Protein AF-A0A0F9PPS8-F1 (afdb_monomer_lite)

Structure (mmCIF, N/CA/C/O backbone):
data_AF-A0A0F9PPS8-F1
#
_entry.id   AF-A0A0F9PPS8-F1
#
loop_
_atom_site.group_PDB
_atom_site.id
_atom_site.type_symbol
_atom_site.label_atom_id
_atom_site.label_alt_id
_atom_site.label_comp_id
_atom_site.label_asym_id
_atom_site.label_entity_id
_atom_site.label_seq_id
_atom_site.pdbx_PDB_ins_code
_atom_site.Cartn_x
_atom_site.Cartn_y
_atom_site.Cartn_z
_atom_site.occupancy
_atom_site.B_iso_or_equiv
_atom_site.auth_seq_id
_atom_site.auth_comp_id
_atom_site.auth_asym_id
_atom_site.auth_atom_id
_atom_site.pdbx_PDB_model_num
ATOM 1 N N . MET A 1 1 ? -9.046 7.392 -19.215 1.00 49.16 1 MET A N 1
ATOM 2 C CA . MET A 1 1 ? -7.996 7.245 -18.182 1.00 49.16 1 MET A CA 1
ATOM 3 C C . MET A 1 1 ? -6.657 7.190 -18.880 1.00 49.16 1 MET A C 1
ATOM 5 O O . MET A 1 1 ? -6.459 6.292 -19.692 1.00 49.16 1 MET A O 1
ATOM 9 N N . GLU A 1 2 ? -5.775 8.142 -18.595 1.00 57.81 2 GLU A N 1
ATOM 10 C CA . GLU A 1 2 ? -4.389 8.075 -19.057 1.00 57.81 2 GLU A CA 1
ATOM 11 C C . GLU A 1 2 ? -3.669 6.936 -18.334 1.00 57.81 2 GLU A C 1
ATOM 13 O O . GLU A 1 2 ? -3.751 6.808 -17.113 1.00 57.81 2 GLU A O 1
ATOM 18 N N . LYS A 1 3 ? -2.999 6.071 -19.097 1.00 76.31 3 LYS A N 1
ATOM 19 C CA . LYS A 1 3 ? -2.159 5.006 -18.552 1.00 76.31 3 LYS A CA 1
ATOM 20 C C . LYS A 1 3 ? -0.710 5.476 -18.620 1.00 76.31 3 LYS A C 1
ATOM 22 O O . LYS A 1 3 ? -0.115 5.438 -19.689 1.00 76.31 3 LYS A O 1
ATOM 27 N N . TYR A 1 4 ? -0.118 5.837 -17.484 1.00 84.38 4 TYR A N 1
ATOM 28 C CA . TYR A 1 4 ? 1.293 6.257 -17.399 1.00 84.38 4 TYR A CA 1
ATOM 29 C C . TYR A 1 4 ? 2.303 5.094 -17.511 1.00 84.38 4 TYR A C 1
ATOM 31 O O . TYR A 1 4 ? 3.482 5.238 -17.196 1.00 84.38 4 TYR A O 1
ATOM 39 N N . ILE A 1 5 ? 1.864 3.905 -17.938 1.00 81.44 5 ILE A N 1
ATOM 40 C CA . ILE A 1 5 ? 2.716 2.717 -18.031 1.00 81.44 5 ILE A CA 1
ATOM 41 C C . ILE A 1 5 ? 3.448 2.659 -19.371 1.00 81.44 5 ILE A C 1
ATOM 43 O O . ILE A 1 5 ? 2.844 2.712 -20.438 1.00 81.44 5 ILE A O 1
ATOM 47 N N . ASN A 1 6 ? 4.754 2.407 -19.314 1.00 84.00 6 ASN A N 1
ATOM 48 C CA . ASN A 1 6 ? 5.532 2.008 -20.479 1.00 84.00 6 ASN A CA 1
ATOM 49 C C . ASN A 1 6 ? 6.344 0.752 -20.138 1.00 84.00 6 ASN A C 1
ATOM 51 O O . ASN A 1 6 ? 7.396 0.834 -19.503 1.00 84.00 6 ASN A O 1
ATOM 55 N N . LYS A 1 7 ? 5.843 -0.428 -20.543 1.00 80.88 7 LYS A N 1
ATOM 56 C CA . LYS A 1 7 ? 6.457 -1.729 -20.206 1.00 80.88 7 LYS A CA 1
ATOM 57 C C . LYS A 1 7 ? 7.914 -1.818 -20.686 1.00 80.88 7 LYS A C 1
ATOM 59 O O . LYS A 1 7 ? 8.744 -2.354 -19.957 1.00 80.88 7 LYS A O 1
ATOM 64 N N . ALA A 1 8 ? 8.242 -1.252 -21.851 1.00 85.25 8 ALA A N 1
ATOM 65 C CA . ALA A 1 8 ? 9.604 -1.261 -22.387 1.00 85.25 8 ALA A CA 1
ATOM 66 C C . ALA A 1 8 ? 10.567 -0.435 -21.518 1.00 85.25 8 ALA A C 1
ATOM 68 O O . ALA A 1 8 ? 11.627 -0.930 -21.130 1.00 85.25 8 ALA A O 1
ATOM 69 N N . LEU A 1 9 ? 10.173 0.786 -21.138 1.00 86.44 9 LEU A N 1
ATOM 70 C CA . LEU A 1 9 ? 10.978 1.630 -20.251 1.00 86.44 9 LEU A CA 1
ATOM 71 C C . LEU A 1 9 ? 11.082 1.044 -18.839 1.00 86.44 9 LEU A C 1
ATOM 73 O O . LEU A 1 9 ? 12.172 1.016 -18.273 1.00 86.44 9 LEU A O 1
ATOM 77 N N . CYS A 1 10 ? 9.991 0.506 -18.285 1.00 83.12 10 CYS A N 1
ATOM 78 C CA . CYS A 1 10 ? 10.017 -0.167 -16.984 1.00 83.12 10 CYS A CA 1
ATOM 79 C C . CYS A 1 10 ? 10.939 -1.396 -16.986 1.00 83.12 10 CYS A C 1
ATOM 81 O O . CYS A 1 10 ? 11.683 -1.588 -16.024 1.00 83.12 10 CYS A O 1
ATOM 83 N N . LYS A 1 11 ? 10.925 -2.203 -18.060 1.00 83.25 11 LYS A N 1
ATOM 84 C CA . LYS A 1 11 ? 11.817 -3.362 -18.214 1.00 83.25 11 LYS A CA 1
ATOM 85 C C . LYS A 1 11 ? 13.279 -2.923 -18.281 1.00 83.25 11 LYS A C 1
ATOM 87 O O . LYS A 1 11 ? 14.100 -3.479 -17.562 1.00 83.25 11 LYS A O 1
ATOM 92 N N . LYS A 1 12 ? 13.592 -1.887 -19.070 1.00 86.12 12 LYS A N 1
ATOM 93 C CA . LYS A 1 12 ? 14.948 -1.312 -19.154 1.00 86.12 12 LYS A CA 1
ATOM 94 C C . LYS A 1 12 ? 15.423 -0.741 -17.810 1.00 86.12 12 LYS A C 1
ATOM 96 O O . LYS A 1 12 ? 16.587 -0.884 -17.466 1.00 86.12 12 LYS A O 1
ATOM 101 N N . CYS A 1 13 ? 14.516 -0.137 -17.041 1.00 84.56 13 CYS A N 1
ATOM 102 C CA . CYS A 1 13 ? 14.766 0.369 -15.688 1.00 84.56 13 CYS A CA 1
ATOM 103 C C . CYS A 1 13 ? 14.991 -0.756 -14.655 1.00 84.56 13 CYS A C 1
ATOM 105 O O . CYS A 1 13 ? 15.467 -0.496 -13.554 1.00 84.56 13 CYS A O 1
ATOM 107 N N . GLY A 1 14 ? 14.635 -2.007 -14.973 1.00 83.81 14 GLY A N 1
ATOM 108 C CA . GLY A 1 14 ? 14.869 -3.156 -14.095 1.00 83.81 14 GLY A CA 1
ATOM 109 C C . GLY A 1 14 ? 14.121 -3.083 -12.761 1.00 83.81 14 GLY A C 1
ATOM 110 O O . GLY A 1 14 ? 14.571 -3.670 -11.778 1.00 83.81 14 GLY A O 1
ATOM 111 N N . GLY A 1 15 ? 13.014 -2.334 -12.707 1.00 86.62 15 GLY A N 1
ATOM 112 C CA . GLY A 1 15 ? 12.189 -2.209 -11.507 1.00 86.62 15 GLY A CA 1
ATOM 113 C C . GLY A 1 15 ? 12.842 -1.439 -10.357 1.00 86.62 15 GLY A C 1
ATOM 114 O O . GLY A 1 15 ? 12.567 -1.762 -9.208 1.00 86.62 15 GLY A O 1
ATOM 115 N N . ASN A 1 16 ? 13.678 -0.427 -10.624 1.00 88.94 16 ASN A N 1
ATOM 116 C CA . ASN A 1 16 ? 14.340 0.350 -9.563 1.00 88.94 16 ASN A CA 1
ATOM 117 C C . ASN A 1 16 ? 13.384 0.869 -8.473 1.00 88.94 16 ASN A C 1
ATOM 119 O O . ASN A 1 16 ? 13.732 0.825 -7.298 1.00 88.94 16 ASN A O 1
ATOM 123 N N . CYS A 1 17 ? 12.164 1.293 -8.827 1.00 88.38 17 CYS A N 1
ATOM 124 C CA . CYS A 1 17 ? 11.154 1.663 -7.830 1.00 88.38 17 CYS A CA 1
ATOM 125 C C . CYS A 1 17 ? 10.761 0.474 -6.936 1.00 88.38 17 CYS A C 1
ATOM 127 O O . CYS A 1 17 ? 10.777 0.599 -5.719 1.00 88.38 17 CYS A O 1
ATOM 129 N N . CYS A 1 18 ? 10.495 -0.693 -7.528 1.00 90.50 18 CYS A N 1
ATOM 130 C CA . CYS A 1 18 ? 10.148 -1.918 -6.812 1.00 90.50 18 CYS A CA 1
ATOM 131 C C . CYS A 1 18 ? 11.287 -2.465 -5.945 1.00 90.50 18 CYS A C 1
ATOM 133 O O . CYS A 1 18 ? 10.998 -3.172 -4.992 1.00 90.50 18 CYS A O 1
ATOM 135 N N . LYS A 1 19 ? 12.553 -2.176 -6.265 1.00 92.81 19 LYS A N 1
ATOM 136 C CA . LYS A 1 19 ? 13.710 -2.591 -5.453 1.00 92.81 19 LYS A CA 1
ATOM 137 C C . LYS A 1 19 ? 13.911 -1.721 -4.213 1.00 92.81 19 LYS A C 1
ATOM 139 O O . LYS A 1 19 ? 14.451 -2.201 -3.225 1.00 92.81 19 LYS A O 1
ATOM 144 N N . GLY A 1 20 ? 13.518 -0.449 -4.293 1.00 91.38 20 GLY A N 1
ATOM 145 C CA . GLY A 1 20 ? 13.665 0.505 -3.198 1.00 91.38 20 GLY A CA 1
ATOM 146 C C . GLY A 1 20 ? 12.543 0.399 -2.170 1.00 91.38 20 GLY A C 1
ATOM 147 O O . GLY A 1 20 ? 12.824 0.312 -0.981 1.00 91.38 20 GLY A O 1
ATOM 148 N N . MET A 1 21 ? 11.284 0.423 -2.621 1.00 92.62 21 MET A N 1
ATOM 149 C CA . MET A 1 21 ? 10.108 0.325 -1.750 1.00 92.62 21 MET A CA 1
ATOM 150 C C . MET A 1 21 ? 8.860 -0.050 -2.569 1.00 92.62 21 MET A C 1
ATOM 152 O O . MET A 1 21 ? 8.657 0.505 -3.656 1.00 92.62 21 MET A O 1
ATOM 156 N N . PRO A 1 22 ? 7.976 -0.937 -2.076 1.00 94.81 22 PRO A N 1
ATOM 157 C CA . PRO A 1 22 ? 6.692 -1.194 -2.716 1.00 94.81 22 PRO A CA 1
ATOM 158 C C . PRO A 1 22 ? 5.832 0.070 -2.809 1.00 94.81 22 PRO A C 1
ATOM 160 O O . PRO A 1 22 ? 5.852 0.925 -1.925 1.00 94.81 22 PRO A O 1
ATOM 163 N N . GLY A 1 23 ? 5.041 0.177 -3.878 1.00 94.69 23 GLY A N 1
ATOM 164 C CA . GLY A 1 23 ? 4.111 1.292 -4.018 1.00 94.69 23 GLY A CA 1
ATOM 165 C C . GLY A 1 23 ? 2.940 1.206 -3.040 1.00 94.69 23 GLY A C 1
ATOM 166 O O . GLY A 1 23 ? 2.558 0.128 -2.607 1.00 94.69 23 GLY A O 1
ATOM 167 N N . MET A 1 24 ? 2.333 2.338 -2.718 1.00 96.75 24 MET A N 1
ATOM 168 C CA . MET A 1 24 ? 1.273 2.418 -1.713 1.00 96.75 24 MET A CA 1
ATOM 169 C C . MET A 1 24 ? -0.124 2.319 -2.328 1.00 96.75 24 MET A C 1
ATOM 171 O O . MET A 1 24 ? -0.383 2.884 -3.401 1.00 96.75 24 MET A O 1
ATOM 175 N N . LEU A 1 25 ? -1.027 1.634 -1.621 1.00 98.00 25 LEU A N 1
ATOM 176 C CA . LEU A 1 25 ? -2.443 1.598 -1.964 1.00 98.00 25 LEU A CA 1
ATOM 177 C C . LEU A 1 25 ? -3.109 2.926 -1.597 1.00 98.00 25 LEU A C 1
ATOM 179 O O . LEU A 1 25 ? -2.811 3.535 -0.569 1.00 98.00 25 LEU A O 1
ATOM 183 N N . HIS A 1 26 ? -4.052 3.363 -2.421 1.00 97.50 26 HIS A N 1
ATOM 184 C CA . HIS A 1 26 ? -4.998 4.429 -2.098 1.00 97.50 26 HIS A CA 1
ATOM 185 C C . HIS A 1 26 ? -6.347 3.793 -1.734 1.00 97.50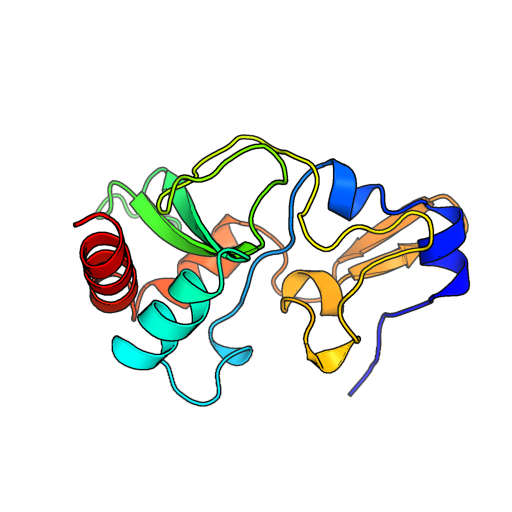 26 HIS A C 1
ATOM 187 O O . HIS A 1 26 ? -6.689 2.767 -2.317 1.00 97.50 26 HIS A O 1
ATOM 193 N N . PRO A 1 27 ? -7.204 4.433 -0.917 1.00 97.69 27 PRO A N 1
ATOM 194 C CA . PRO A 1 27 ? -8.590 3.987 -0.709 1.00 97.69 27 PRO A CA 1
ATOM 195 C C . PRO A 1 27 ? -9.389 3.680 -1.994 1.00 97.69 27 PRO A C 1
ATOM 197 O O . PRO A 1 27 ? -10.335 2.910 -1.982 1.00 97.69 27 PRO A O 1
ATOM 200 N N . ARG A 1 28 ? -8.986 4.262 -3.131 1.00 95.19 28 ARG A N 1
ATOM 201 C CA . ARG A 1 28 ? -9.627 4.086 -4.451 1.00 95.19 28 ARG A CA 1
ATOM 202 C C . ARG A 1 28 ? -9.197 2.798 -5.158 1.00 95.19 28 ARG A C 1
ATOM 204 O O . ARG A 1 28 ? -9.737 2.483 -6.211 1.00 95.19 28 ARG A O 1
ATOM 211 N N . ASP A 1 29 ? -8.213 2.087 -4.613 1.00 96.56 29 ASP A N 1
ATOM 212 C CA . ASP A 1 29 ? -7.858 0.739 -5.059 1.00 96.56 29 ASP A CA 1
ATOM 213 C C . ASP A 1 29 ? -8.892 -0.297 -4.582 1.00 96.56 29 ASP A C 1
ATOM 215 O O . ASP A 1 29 ? -8.887 -1.429 -5.052 1.00 96.56 29 ASP A O 1
ATOM 219 N N . PHE A 1 30 ? -9.814 0.103 -3.700 1.00 96.44 30 PHE A N 1
ATOM 220 C CA . PHE A 1 30 ? -10.870 -0.734 -3.149 1.00 96.44 30 PHE A CA 1
ATOM 221 C C . PHE A 1 30 ? -12.224 -0.288 -3.691 1.00 96.44 30 PHE A C 1
ATOM 223 O O . PHE A 1 30 ? -12.494 0.907 -3.812 1.00 96.44 30 PHE A O 1
ATOM 230 N N . LYS A 1 31 ? -13.100 -1.256 -3.977 1.00 94.50 31 LYS A N 1
ATOM 231 C CA . LYS A 1 31 ? -14.514 -0.959 -4.251 1.00 94.50 31 LYS A CA 1
ATOM 232 C C . LYS A 1 31 ? -15.212 -0.471 -2.982 1.00 94.50 31 LYS A C 1
ATOM 234 O O . LYS A 1 31 ? -15.889 0.544 -3.022 1.00 94.50 31 LYS A O 1
ATOM 239 N N . ASN A 1 32 ? -14.982 -1.180 -1.874 1.00 94.75 32 ASN A N 1
ATOM 240 C CA . ASN A 1 32 ? -15.483 -0.873 -0.537 1.00 94.75 32 ASN A CA 1
ATOM 241 C C . ASN A 1 32 ? -14.373 -1.130 0.487 1.00 94.75 32 ASN A C 1
ATOM 243 O O . ASN A 1 32 ? -13.635 -2.110 0.356 1.00 94.75 32 ASN A O 1
ATOM 247 N N . ILE A 1 33 ? -14.279 -0.282 1.511 1.00 97.88 33 ILE A N 1
ATOM 248 C CA . ILE A 1 33 ? -13.308 -0.429 2.601 1.00 97.88 33 ILE A CA 1
ATOM 249 C C . ILE A 1 33 ? -14.062 -0.889 3.841 1.00 97.88 33 ILE A C 1
ATOM 251 O O . ILE A 1 33 ? -14.757 -0.102 4.478 1.00 97.88 33 ILE A O 1
ATOM 255 N N . THR A 1 34 ? -13.925 -2.173 4.151 1.00 98.19 34 THR A N 1
ATOM 256 C CA . THR A 1 34 ? -14.490 -2.818 5.341 1.00 98.19 34 THR A CA 1
ATOM 257 C C . THR A 1 34 ? -13.396 -3.608 6.048 1.00 98.19 34 THR A C 1
ATOM 259 O O . THR A 1 34 ? -12.335 -3.851 5.466 1.00 98.19 34 THR A O 1
ATOM 262 N N . HIS A 1 35 ? -13.635 -4.000 7.300 1.00 98.12 35 HIS A N 1
ATOM 263 C CA . HIS A 1 35 ? -12.694 -4.831 8.054 1.00 98.12 35 HIS A CA 1
ATOM 264 C C . HIS A 1 35 ? -12.387 -6.131 7.303 1.00 98.12 35 HIS A C 1
ATOM 266 O O . HIS A 1 35 ? -11.219 -6.455 7.100 1.00 98.12 35 HIS A O 1
ATOM 272 N N . GLU A 1 36 ? -13.418 -6.788 6.776 1.00 97.94 36 GLU A N 1
ATOM 273 C CA . GLU A 1 36 ? -13.338 -8.072 6.078 1.00 97.94 36 GLU A CA 1
ATOM 274 C C . GLU A 1 36 ? -12.475 -7.971 4.818 1.00 97.94 36 GLU A C 1
ATOM 276 O O . GLU A 1 36 ? -11.547 -8.758 4.649 1.00 97.94 36 GLU A O 1
ATOM 281 N N . ASN A 1 37 ? -12.693 -6.951 3.980 1.00 97.81 37 ASN A N 1
ATOM 282 C CA . ASN A 1 37 ? -11.908 -6.772 2.754 1.00 97.81 37 ASN A CA 1
ATOM 283 C C . ASN A 1 37 ? -10.424 -6.491 3.046 1.00 97.81 37 ASN A C 1
ATOM 285 O O . ASN A 1 37 ? -9.553 -6.901 2.277 1.00 97.81 37 ASN A O 1
ATOM 289 N N . ILE A 1 38 ? -10.111 -5.780 4.138 1.00 98.44 38 ILE A N 1
ATOM 290 C CA . ILE A 1 38 ? -8.714 -5.557 4.537 1.00 98.44 38 ILE A CA 1
ATOM 291 C C . ILE A 1 38 ? -8.104 -6.842 5.113 1.00 98.44 38 ILE A C 1
ATOM 293 O O . ILE A 1 38 ? -6.974 -7.179 4.763 1.00 98.44 38 ILE A O 1
ATOM 297 N N . VAL A 1 39 ? -8.843 -7.592 5.935 1.00 98.31 39 VAL A N 1
ATOM 298 C CA . VAL A 1 39 ? -8.433 -8.912 6.442 1.00 98.31 39 VAL A CA 1
ATOM 299 C C . VAL A 1 39 ? -8.132 -9.867 5.287 1.00 98.31 39 VAL A C 1
ATOM 301 O O . VAL A 1 39 ? -7.072 -10.490 5.275 1.00 98.31 39 VAL A O 1
ATOM 304 N N . GLU A 1 40 ? -9.013 -9.963 4.291 1.00 97.62 40 GLU A N 1
ATOM 305 C CA . GLU A 1 40 ? -8.814 -10.804 3.106 1.00 97.62 40 GLU A CA 1
ATOM 306 C C . GLU A 1 40 ? -7.562 -10.404 2.324 1.00 97.62 40 GLU A C 1
ATOM 308 O O . GLU A 1 40 ? -6.749 -11.265 1.979 1.00 97.62 40 GLU A O 1
ATOM 313 N N . LEU A 1 41 ? -7.351 -9.101 2.107 1.00 97.75 41 LEU A N 1
ATOM 314 C CA . LEU A 1 41 ? -6.146 -8.593 1.456 1.00 97.75 41 LEU A CA 1
ATOM 315 C C . LEU A 1 41 ? -4.877 -9.007 2.215 1.00 97.75 41 LEU A C 1
ATOM 317 O O . LEU A 1 41 ? -3.917 -9.479 1.601 1.00 97.75 41 LEU A O 1
ATOM 321 N N . LEU A 1 42 ? -4.859 -8.840 3.538 1.00 97.88 42 LEU A N 1
ATOM 322 C CA . LEU A 1 42 ? -3.708 -9.171 4.381 1.00 97.88 42 LEU A CA 1
ATOM 323 C C . LEU A 1 42 ? -3.454 -10.688 4.434 1.00 97.88 42 LEU A C 1
ATOM 325 O O . LEU A 1 42 ? -2.298 -11.109 4.352 1.00 97.88 42 LEU A O 1
ATOM 329 N N . LYS A 1 43 ? -4.510 -11.517 4.452 1.00 97.19 43 LYS A N 1
ATOM 330 C CA . LYS A 1 43 ? -4.422 -12.993 4.400 1.00 97.19 43 LYS A CA 1
ATOM 331 C C . LYS A 1 43 ? -3.767 -13.530 3.135 1.00 97.19 43 LYS A C 1
ATOM 333 O O . LYS A 1 43 ? -3.235 -14.635 3.161 1.00 97.19 43 LYS A O 1
ATOM 338 N N . THR A 1 44 ? -3.743 -12.761 2.043 1.00 96.31 44 THR A N 1
ATOM 339 C CA . THR A 1 44 ? -2.985 -13.159 0.842 1.00 96.31 44 THR A CA 1
ATOM 340 C C . THR A 1 44 ? -1.489 -13.333 1.118 1.00 96.31 44 THR A C 1
ATOM 342 O O . THR A 1 44 ? -0.782 -13.903 0.290 1.00 96.31 44 THR A O 1
ATOM 345 N N . GLY A 1 45 ? -0.983 -12.769 2.222 1.00 96.06 45 GLY A N 1
ATOM 346 C CA . GLY A 1 45 ? 0.439 -12.725 2.539 1.00 96.06 45 GLY A CA 1
ATOM 347 C C . GLY A 1 45 ? 1.228 -11.755 1.660 1.00 96.06 45 GLY A C 1
ATOM 348 O O . GLY A 1 45 ? 2.418 -11.579 1.887 1.00 96.06 45 GLY A O 1
ATOM 349 N N . ASN A 1 46 ? 0.599 -11.080 0.692 1.00 97.25 46 ASN A N 1
ATOM 350 C CA . ASN A 1 46 ? 1.293 -10.210 -0.261 1.00 97.25 46 ASN A CA 1
ATOM 351 C C . ASN A 1 46 ? 1.2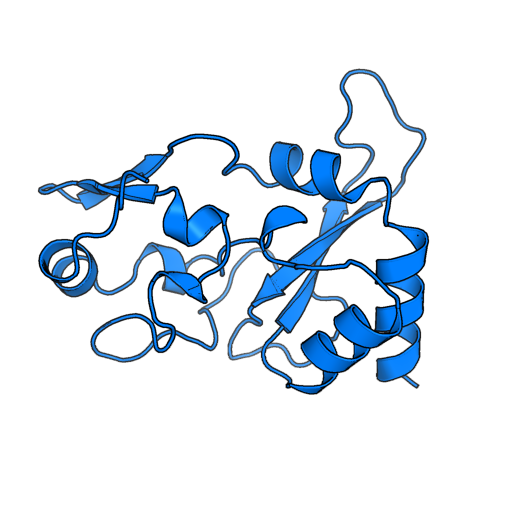66 -8.724 0.114 1.00 97.25 46 ASN A C 1
ATOM 353 O O . ASN A 1 46 ? 1.911 -7.914 -0.552 1.00 97.25 46 ASN A O 1
ATOM 357 N N . TYR A 1 47 ? 0.523 -8.357 1.155 1.00 98.00 47 TYR A N 1
ATOM 358 C CA . TYR A 1 47 ? 0.350 -6.979 1.609 1.00 98.00 47 TYR A CA 1
ATOM 359 C C . TYR A 1 47 ? 0.672 -6.854 3.097 1.00 98.00 47 TYR A C 1
ATOM 361 O O . TYR A 1 47 ? 0.627 -7.836 3.839 1.00 98.00 47 TYR A O 1
ATOM 369 N N . ALA A 1 48 ? 1.010 -5.635 3.501 1.00 97.88 48 ALA A N 1
ATOM 370 C CA . ALA A 1 48 ? 1.299 -5.252 4.872 1.00 97.88 48 ALA A CA 1
ATOM 371 C C . ALA A 1 48 ? 0.767 -3.836 5.155 1.00 97.88 48 ALA A C 1
ATOM 373 O O . ALA A 1 48 ? 0.475 -3.055 4.238 1.00 97.88 48 ALA A O 1
ATOM 374 N N . ILE A 1 49 ? 0.646 -3.522 6.439 1.00 98.19 49 ILE A N 1
ATOM 375 C CA . ILE A 1 49 ? 0.318 -2.212 6.988 1.00 98.19 49 ILE A CA 1
ATOM 376 C C . ILE A 1 49 ? 1.627 -1.479 7.272 1.00 98.19 49 ILE A C 1
ATOM 378 O O . ILE A 1 49 ? 2.500 -1.995 7.952 1.00 98.19 49 ILE A O 1
ATOM 382 N N . ASP A 1 50 ? 1.746 -0.255 6.787 1.00 97.44 50 ASP A N 1
ATOM 383 C CA . ASP A 1 50 ? 2.848 0.662 7.084 1.00 97.44 50 ASP A CA 1
ATOM 384 C C . ASP A 1 50 ? 2.230 1.958 7.635 1.00 97.44 50 ASP A C 1
ATOM 386 O O . ASP A 1 50 ? 1.010 2.143 7.593 1.00 97.44 50 ASP A O 1
ATOM 390 N N . TRP A 1 51 ? 3.031 2.867 8.181 1.00 97.31 51 TRP A N 1
AT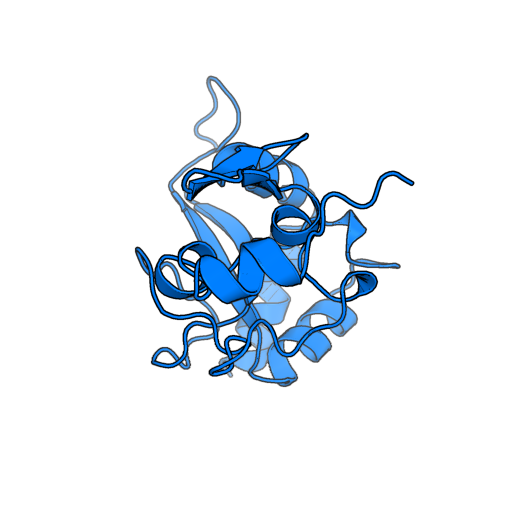OM 391 C CA . TRP A 1 51 ? 2.531 4.114 8.747 1.00 97.31 51 TRP A CA 1
ATOM 392 C C . TRP A 1 51 ? 3.443 5.302 8.503 1.00 97.31 51 TRP A C 1
ATOM 394 O O . TRP A 1 51 ? 4.668 5.211 8.433 1.00 97.31 51 TRP A O 1
ATOM 404 N N . TYR A 1 52 ? 2.820 6.470 8.393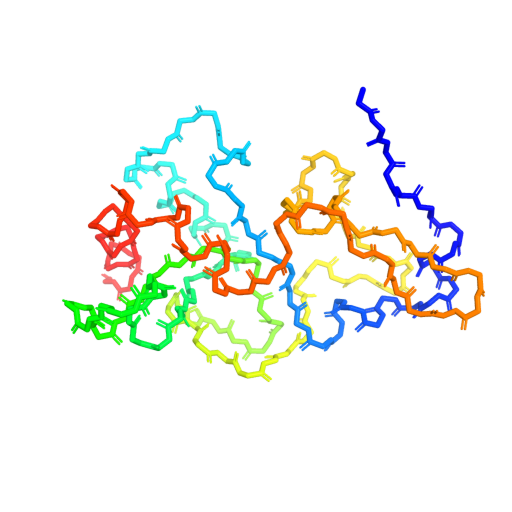 1.00 96.38 52 TYR A N 1
ATOM 405 C CA . TYR A 1 52 ? 3.507 7.736 8.599 1.00 96.38 52 TYR A CA 1
ATOM 406 C C . TYR A 1 52 ? 3.655 7.970 10.107 1.00 96.38 52 TYR A C 1
ATOM 408 O O . TYR A 1 52 ? 2.676 7.832 10.837 1.00 96.38 52 TYR A O 1
ATOM 416 N N . GLY A 1 53 ? 4.867 8.280 10.574 1.00 95.56 53 GLY A N 1
ATOM 417 C CA . GLY A 1 53 ? 5.112 8.615 11.979 1.00 95.56 53 GLY A CA 1
ATOM 418 C C . GLY A 1 53 ? 4.578 10.010 12.297 1.00 95.56 53 GLY A C 1
ATOM 419 O O . GLY A 1 53 ? 4.991 10.980 11.661 1.00 95.56 53 GLY A O 1
ATOM 420 N N . GLY A 1 54 ? 3.664 10.104 13.258 1.00 96.12 54 GLY A N 1
ATOM 421 C CA . GLY A 1 54 ? 2.959 11.333 13.610 1.00 96.12 54 GLY A CA 1
ATOM 422 C C . GLY A 1 54 ? 1.714 11.615 12.761 1.00 96.12 54 GLY A C 1
ATOM 423 O O . GLY A 1 54 ? 1.268 10.793 11.953 1.00 96.12 54 GLY A O 1
ATOM 424 N N . ASP A 1 55 ? 1.167 12.821 12.915 1.00 97.50 55 ASP A N 1
ATOM 425 C CA . ASP A 1 55 ? 0.016 13.284 12.146 1.00 97.50 55 ASP A CA 1
ATOM 426 C C . ASP A 1 55 ? 0.455 13.829 10.774 1.00 97.50 55 ASP A C 1
ATOM 428 O O . ASP A 1 55 ? 1.248 14.773 10.682 1.00 97.50 55 ASP A O 1
ATOM 432 N N . PRO A 1 56 ? -0.044 13.272 9.658 1.00 96.56 56 PRO A N 1
ATOM 433 C CA . PRO A 1 56 ? 0.338 13.751 8.342 1.00 96.56 56 PRO A CA 1
ATOM 434 C C . PRO A 1 56 ? -0.358 15.078 7.963 1.00 96.56 56 PRO A C 1
ATOM 436 O O . PRO A 1 56 ? 0.017 15.697 6.958 1.00 96.56 56 PRO A O 1
ATOM 439 N N . ARG A 1 57 ? -1.354 15.564 8.719 1.00 96.94 57 ARG A N 1
ATOM 440 C CA . ARG A 1 57 ? -2.031 16.855 8.486 1.00 96.94 57 ARG A CA 1
ATOM 441 C C . ARG A 1 57 ? -1.140 18.014 8.948 1.00 96.94 57 ARG A C 1
ATOM 443 O O . ARG A 1 57 ? -0.398 17.923 9.914 1.00 96.94 57 ARG A O 1
ATOM 450 N N . LYS A 1 58 ? -1.145 19.127 8.207 1.00 95.44 58 LYS A N 1
ATOM 451 C CA . LYS A 1 58 ? -0.292 20.286 8.532 1.00 95.44 58 LYS A CA 1
ATOM 452 C C . LYS A 1 58 ? -0.760 20.923 9.849 1.00 95.44 58 LYS A C 1
ATOM 454 O O . LYS A 1 58 ? -1.927 21.282 9.943 1.00 95.44 58 LYS A O 1
ATOM 459 N N . GLY A 1 59 ? 0.162 21.115 10.796 1.00 95.75 59 GLY A N 1
ATOM 460 C CA . GLY A 1 59 ? -0.111 21.798 12.068 1.00 95.75 59 GLY A CA 1
ATOM 461 C C . GLY A 1 59 ? -0.960 20.987 13.049 1.00 95.75 59 GLY A C 1
ATOM 462 O O . GLY A 1 59 ? -1.655 21.579 13.864 1.00 95.75 59 GLY A O 1
ATOM 463 N N . LYS A 1 60 ? -0.954 19.657 12.926 1.00 96.12 60 LYS A N 1
ATOM 464 C CA . LYS A 1 60 ? -1.662 18.729 13.809 1.00 96.12 60 LYS A CA 1
ATOM 465 C C . LYS A 1 60 ? -0.668 17.760 14.448 1.00 96.12 60 LYS A C 1
ATOM 467 O O . LYS A 1 60 ? 0.361 17.472 13.842 1.00 96.12 60 LYS A O 1
ATOM 472 N N . ASP A 1 61 ? -0.999 17.265 15.632 1.00 96.06 61 ASP A N 1
ATOM 473 C CA . ASP A 1 61 ? -0.203 16.335 16.446 1.00 96.06 61 ASP A CA 1
ATOM 474 C C . ASP A 1 61 ? -1.083 15.296 17.176 1.00 96.06 61 ASP A C 1
ATOM 476 O O . ASP A 1 61 ? -0.637 14.608 18.087 1.00 96.06 61 ASP A O 1
ATOM 480 N N . GLU A 1 62 ? -2.333 15.137 16.730 1.00 96.06 62 GLU A N 1
ATOM 481 C CA . GLU A 1 62 ? -3.359 14.294 17.362 1.00 96.06 62 GLU A CA 1
ATOM 482 C C . GLU A 1 62 ? -3.086 12.781 17.191 1.00 96.06 62 GLU A C 1
ATOM 484 O O . GLU A 1 62 ? -3.722 11.954 17.842 1.00 96.06 62 GLU A O 1
ATOM 489 N N . LEU A 1 63 ? -2.170 12.401 16.292 1.00 95.00 63 LEU A N 1
ATOM 490 C CA . LEU A 1 63 ? -1.880 11.013 15.923 1.00 95.00 63 LEU A CA 1
ATOM 491 C C . LEU A 1 63 ? -0.403 10.683 16.139 1.00 95.00 63 LEU A C 1
ATOM 493 O O . LEU A 1 63 ? 0.468 11.348 15.585 1.00 95.00 63 LEU A O 1
ATOM 497 N N . GLY A 1 64 ? -0.120 9.590 16.852 1.00 94.94 64 GLY A N 1
ATOM 498 C CA . GLY A 1 64 ? 1.233 9.024 16.917 1.00 94.94 64 GLY A CA 1
ATOM 499 C C . GLY A 1 64 ? 1.649 8.323 15.618 1.00 94.94 64 GLY A C 1
ATOM 500 O O . GLY A 1 64 ? 2.833 8.282 15.284 1.00 94.94 64 GLY A O 1
ATOM 501 N N . GLN A 1 65 ? 0.684 7.778 14.870 1.00 96.50 65 GLN A N 1
ATOM 502 C CA . GLN A 1 65 ? 0.896 7.062 13.610 1.00 96.50 65 GLN A CA 1
ATOM 503 C C . GLN A 1 65 ? -0.331 7.208 12.697 1.00 96.50 65 GLN A C 1
ATOM 505 O O . GLN A 1 65 ? -1.460 7.253 13.184 1.00 96.50 65 GLN A O 1
ATOM 510 N N . ALA A 1 66 ? -0.113 7.236 11.379 1.00 97.88 66 ALA A N 1
ATOM 511 C CA . ALA A 1 66 ? -1.173 7.172 10.372 1.00 97.88 66 ALA A CA 1
ATOM 512 C C . ALA A 1 66 ? -0.943 6.005 9.398 1.00 97.88 66 ALA A C 1
ATOM 514 O O . ALA A 1 66 ? -0.096 6.084 8.497 1.00 97.88 66 ALA A O 1
ATOM 515 N N . TYR A 1 67 ? -1.717 4.936 9.584 1.00 98.38 67 TYR A N 1
ATOM 516 C CA . TYR A 1 67 ? -1.651 3.674 8.857 1.00 98.38 67 TYR A CA 1
ATOM 517 C C . TYR A 1 67 ? -2.117 3.795 7.405 1.00 98.38 67 TYR A C 1
ATOM 519 O O . TYR A 1 67 ? -3.058 4.527 7.086 1.00 98.38 67 TYR A O 1
ATOM 527 N N . TYR A 1 68 ? -1.479 3.024 6.532 1.00 98.12 68 TYR A N 1
ATOM 528 C CA . TYR A 1 68 ? -1.875 2.766 5.151 1.00 98.12 68 TYR A CA 1
ATOM 529 C C . TYR A 1 68 ? -1.422 1.362 4.736 1.00 98.12 68 TYR A C 1
ATOM 531 O O . TYR A 1 68 ? -0.649 0.709 5.431 1.00 98.12 68 TYR A O 1
ATOM 539 N N . LEU A 1 69 ? -1.890 0.899 3.579 1.00 98.25 69 LEU A N 1
ATOM 540 C CA . LEU A 1 69 ? -1.570 -0.428 3.057 1.00 98.25 69 LEU A CA 1
ATOM 541 C C . LEU A 1 69 ? -0.592 -0.341 1.882 1.00 98.25 69 LEU A C 1
ATOM 543 O O . LEU A 1 69 ? -0.670 0.569 1.048 1.00 98.25 69 LEU A O 1
ATOM 547 N N . ARG A 1 70 ? 0.303 -1.320 1.777 1.00 97.50 70 ARG A N 1
ATOM 548 C CA . ARG A 1 70 ? 1.207 -1.500 0.632 1.00 97.50 70 ARG A CA 1
ATOM 549 C C . ARG A 1 70 ? 1.488 -2.985 0.395 1.00 97.50 70 ARG A C 1
ATOM 551 O O . ARG A 1 70 ? 1.275 -3.787 1.303 1.00 97.50 70 ARG A O 1
ATOM 558 N N . PRO A 1 71 ? 1.981 -3.388 -0.789 1.00 97.69 71 PRO A N 1
ATOM 559 C CA . PRO A 1 71 ? 2.570 -4.702 -0.938 1.00 97.69 71 PRO A CA 1
ATOM 560 C C . PRO A 1 71 ? 3.719 -4.906 0.049 1.00 97.69 71 PRO A C 1
ATOM 562 O O . PRO A 1 71 ? 4.398 -3.965 0.479 1.00 97.69 71 PRO A O 1
ATOM 565 N N . ARG A 1 72 ? 3.926 -6.168 0.384 1.00 96.75 72 ARG A N 1
ATOM 566 C CA . ARG A 1 72 ? 4.969 -6.640 1.280 1.00 96.75 72 ARG A CA 1
ATOM 567 C C . ARG A 1 72 ? 6.351 -6.530 0.628 1.00 96.75 72 ARG A C 1
ATOM 569 O O . ARG A 1 72 ? 6.481 -6.523 -0.603 1.00 96.75 72 ARG A O 1
ATOM 576 N N . THR A 1 73 ? 7.381 -6.447 1.463 1.00 96.50 73 THR A N 1
ATOM 577 C CA . THR A 1 73 ? 8.773 -6.618 1.035 1.00 96.50 73 THR A CA 1
ATOM 578 C C . THR A 1 73 ? 9.170 -8.096 1.127 1.00 96.50 73 THR A C 1
ATOM 580 O O . THR A 1 73 ? 8.745 -8.783 2.047 1.00 96.50 73 THR A O 1
ATOM 583 N N . GLU A 1 74 ? 9.976 -8.617 0.199 1.00 93.62 74 GLU A N 1
ATOM 584 C CA . GLU A 1 74 ? 10.295 -10.059 0.107 1.00 93.62 74 GLU A CA 1
ATOM 585 C C . GLU A 1 74 ? 10.808 -10.682 1.421 1.00 93.62 74 GLU A C 1
ATOM 587 O O . GLU A 1 74 ? 10.558 -11.856 1.683 1.00 93.62 74 GLU A O 1
ATOM 592 N N . ASN A 1 75 ? 11.474 -9.891 2.268 1.00 86.31 75 ASN A N 1
ATOM 593 C CA . ASN A 1 75 ? 12.143 -10.364 3.480 1.00 86.31 75 ASN A CA 1
ATOM 594 C C . ASN A 1 75 ? 11.403 -10.038 4.788 1.00 86.31 75 ASN A C 1
ATOM 596 O O . ASN A 1 75 ? 11.956 -10.300 5.853 1.00 86.31 75 ASN A O 1
ATOM 600 N N . ASN A 1 76 ? 10.188 -9.476 4.742 1.00 89.81 76 ASN A N 1
ATOM 601 C CA . ASN A 1 76 ? 9.409 -9.191 5.950 1.00 89.81 76 ASN A CA 1
ATOM 602 C C . ASN A 1 76 ? 8.068 -9.938 5.938 1.00 89.81 76 ASN A C 1
ATOM 604 O O . ASN A 1 76 ? 7.305 -9.814 4.983 1.00 89.81 76 ASN A O 1
ATOM 608 N N . LYS A 1 77 ? 7.758 -10.681 7.007 1.00 90.56 77 LYS A N 1
ATOM 609 C CA . LYS A 1 77 ? 6.498 -11.423 7.203 1.00 90.56 77 LYS A CA 1
ATOM 610 C C . LYS A 1 77 ? 5.510 -10.739 8.159 1.00 90.56 77 LYS A C 1
ATOM 612 O O . LYS A 1 77 ? 4.359 -11.164 8.230 1.00 90.56 77 LYS A O 1
ATOM 617 N N . ASP A 1 78 ? 5.894 -9.623 8.765 1.00 95.00 78 ASP A N 1
ATOM 618 C CA . ASP A 1 78 ? 5.070 -8.885 9.720 1.00 95.00 78 ASP A CA 1
ATOM 619 C C . ASP A 1 78 ? 3.858 -8.241 9.043 1.00 95.00 78 ASP A C 1
ATOM 621 O O . ASP A 1 78 ? 3.912 -7.825 7.881 1.00 95.00 78 ASP A O 1
ATOM 625 N N . ILE A 1 79 ? 2.732 -8.175 9.750 1.00 96.88 79 ILE A N 1
ATOM 626 C CA . ILE A 1 79 ? 1.539 -7.482 9.255 1.00 96.88 79 ILE A CA 1
ATOM 627 C C . ILE A 1 79 ? 1.719 -5.973 9.377 1.00 96.88 79 ILE A C 1
ATOM 629 O O . ILE A 1 79 ? 1.365 -5.251 8.448 1.00 96.88 79 ILE A O 1
ATOM 633 N N . PHE A 1 80 ? 2.313 -5.508 10.473 1.00 97.06 80 PHE A N 1
ATOM 634 C CA . PHE A 1 80 ? 2.718 -4.122 10.675 1.00 97.06 80 PHE A CA 1
ATOM 635 C C . PHE A 1 80 ? 4.208 -3.970 10.331 1.00 97.06 80 PHE A C 1
ATOM 637 O O . PHE A 1 80 ? 5.082 -4.306 11.120 1.00 97.06 80 PHE A O 1
ATOM 644 N N . ASP A 1 81 ? 4.490 -3.463 9.131 1.00 94.88 81 ASP A N 1
ATOM 645 C CA . ASP A 1 81 ? 5.816 -3.370 8.517 1.00 94.88 81 ASP A CA 1
ATOM 646 C C . ASP A 1 81 ? 6.176 -1.899 8.192 1.00 94.88 81 ASP A C 1
ATOM 648 O O . ASP A 1 81 ? 5.929 -1.415 7.078 1.00 94.88 81 ASP A O 1
ATOM 652 N N . PRO A 1 82 ? 6.793 -1.156 9.130 1.00 91.44 82 PRO A N 1
ATOM 653 C CA . PRO A 1 82 ? 7.265 0.211 8.909 1.00 91.44 82 PRO A CA 1
ATOM 654 C C . PRO A 1 82 ? 8.672 0.256 8.298 1.00 91.44 82 PRO A C 1
ATOM 656 O O . PRO A 1 82 ? 9.436 1.185 8.587 1.00 91.44 82 PRO A O 1
ATOM 659 N N . SER A 1 83 ? 9.074 -0.763 7.527 1.00 88.38 83 SER A N 1
ATOM 660 C CA . SER A 1 83 ? 10.428 -0.822 6.982 1.00 88.38 83 SER A CA 1
ATOM 661 C C . SER A 1 83 ? 10.785 0.430 6.174 1.00 88.38 83 SER A C 1
ATOM 663 O O . SER A 1 83 ? 9.963 1.050 5.495 1.00 88.38 83 SER A O 1
ATOM 665 N N . TRP A 1 84 ? 12.066 0.794 6.213 1.00 85.38 84 TRP A N 1
ATOM 666 C CA . TRP A 1 84 ? 12.620 1.942 5.487 1.00 85.38 84 TRP A CA 1
ATOM 667 C C . TRP A 1 84 ? 13.095 1.554 4.079 1.00 85.38 84 TRP A C 1
ATOM 669 O O . TRP A 1 84 ? 14.096 2.060 3.576 1.00 85.38 84 TRP A O 1
ATOM 679 N N . GLY A 1 85 ? 12.373 0.630 3.445 1.00 90.75 85 GLY A N 1
ATOM 680 C CA . GLY A 1 85 ? 12.687 0.097 2.126 1.00 90.75 85 GLY A CA 1
ATOM 681 C C . GLY A 1 85 ? 12.503 -1.414 2.032 1.00 90.75 85 GLY A C 1
ATOM 682 O O . GLY A 1 85 ? 12.095 -2.081 2.985 1.00 90.75 85 GLY A O 1
ATOM 683 N N . GLY A 1 86 ? 12.818 -1.943 0.854 1.00 94.06 86 GLY A N 1
ATOM 684 C CA . GLY A 1 86 ? 12.835 -3.370 0.560 1.00 94.06 86 GLY A CA 1
ATOM 685 C C . GLY A 1 86 ? 12.304 -3.691 -0.832 1.00 94.06 86 GLY A C 1
ATOM 686 O O . GLY A 1 86 ? 11.534 -2.931 -1.427 1.00 94.06 86 GLY A O 1
ATOM 687 N N . VAL A 1 87 ? 12.714 -4.852 -1.345 1.00 96.38 87 VAL A N 1
ATOM 688 C CA . VAL A 1 87 ? 12.262 -5.342 -2.647 1.00 96.38 87 VAL A CA 1
ATOM 689 C C . VAL A 1 87 ? 10.802 -5.763 -2.544 1.00 96.38 87 VAL A C 1
ATOM 691 O O . VAL A 1 87 ? 10.430 -6.541 -1.673 1.00 96.38 87 VAL A O 1
ATOM 694 N N . CYS A 1 88 ? 9.961 -5.231 -3.422 1.00 96.62 88 CYS A N 1
ATOM 695 C CA . CYS A 1 88 ? 8.550 -5.570 -3.516 1.00 96.62 88 CYS A CA 1
ATOM 696 C C . CYS A 1 88 ? 8.350 -7.034 -3.900 1.00 96.62 88 CYS A C 1
ATOM 698 O O . CYS A 1 88 ? 8.879 -7.472 -4.917 1.00 96.62 88 CYS A O 1
ATOM 700 N N . ILE A 1 89 ? 7.478 -7.729 -3.165 1.00 96.94 89 ILE A N 1
ATOM 701 C CA . ILE A 1 89 ? 7.129 -9.143 -3.387 1.00 96.94 89 ILE A CA 1
ATOM 702 C C . ILE A 1 89 ? 6.577 -9.441 -4.792 1.00 96.94 89 ILE A C 1
ATOM 704 O O . ILE A 1 89 ? 6.577 -10.577 -5.257 1.00 96.94 89 ILE A O 1
ATOM 708 N N . PHE A 1 90 ? 6.092 -8.415 -5.497 1.00 95.75 90 PHE A N 1
ATOM 709 C CA . PHE A 1 90 ? 5.587 -8.542 -6.862 1.00 95.75 90 PHE A CA 1
ATOM 710 C C . PHE A 1 90 ? 6.637 -8.249 -7.941 1.00 95.75 90 PHE A C 1
ATOM 712 O O . PHE A 1 90 ? 6.273 -8.166 -9.118 1.00 95.75 90 PHE A O 1
ATOM 719 N N . LEU A 1 91 ? 7.908 -8.038 -7.594 1.00 94.00 91 LEU A N 1
ATOM 720 C CA . LEU A 1 91 ? 8.971 -7.871 -8.579 1.00 94.00 91 LEU A CA 1
ATOM 721 C C . LEU A 1 91 ? 9.381 -9.233 -9.156 1.00 94.00 91 LEU A C 1
ATOM 723 O O . LEU A 1 91 ? 9.742 -10.154 -8.443 1.00 94.00 91 LEU A O 1
ATOM 727 N N . LEU A 1 92 ? 9.364 -9.347 -10.480 1.00 90.75 92 LEU A N 1
ATOM 728 C CA . LEU A 1 92 ? 9.943 -10.454 -11.235 1.00 90.75 92 LEU A CA 1
ATOM 729 C C . LEU A 1 92 ? 11.182 -9.961 -11.986 1.00 90.75 92 LEU A C 1
ATOM 731 O O . LEU A 1 92 ? 11.348 -8.763 -12.233 1.00 90.75 92 LEU A O 1
ATOM 735 N N . LYS A 1 93 ? 11.993 -10.902 -12.489 1.00 86.88 93 LYS A N 1
ATOM 736 C CA . LYS A 1 93 ? 13.168 -10.612 -13.334 1.00 86.88 93 LYS A CA 1
ATOM 737 C C . LYS A 1 93 ? 12.865 -9.651 -14.497 1.00 86.88 93 LYS A C 1
ATOM 739 O O . LYS A 1 93 ? 13.718 -8.856 -14.873 1.00 86.88 93 LYS A O 1
ATOM 744 N N . ASN A 1 94 ? 11.653 -9.716 -15.057 1.00 82.00 94 ASN A N 1
ATOM 745 C CA . ASN A 1 94 ? 11.246 -8.960 -16.247 1.00 82.00 94 ASN A CA 1
ATOM 746 C C . ASN A 1 94 ? 10.183 -7.874 -15.988 1.00 82.00 94 ASN A C 1
ATOM 748 O O . ASN A 1 94 ? 9.612 -7.352 -16.947 1.00 82.00 94 ASN A O 1
ATOM 752 N N . GLY A 1 95 ? 9.907 -7.516 -14.729 1.00 85.00 95 GLY A N 1
ATOM 753 C CA . GLY A 1 95 ? 8.924 -6.485 -14.378 1.00 85.00 95 GLY A CA 1
ATOM 754 C C . GLY A 1 95 ? 8.000 -6.897 -13.237 1.00 85.00 95 GLY A C 1
ATOM 755 O O . GLY A 1 95 ? 8.281 -7.840 -12.515 1.00 85.00 95 GLY A O 1
ATOM 756 N N . CYS A 1 96 ? 6.896 -6.179 -13.049 1.00 89.38 96 CYS A N 1
ATOM 757 C CA . CYS A 1 96 ? 5.944 -6.484 -11.980 1.00 89.38 96 CYS A CA 1
ATOM 758 C C . CYS A 1 96 ? 4.998 -7.630 -12.376 1.00 89.38 96 CYS A C 1
ATOM 760 O O . CYS A 1 96 ? 4.494 -7.626 -13.499 1.00 89.38 96 CYS A O 1
ATOM 762 N N . LYS A 1 97 ? 4.730 -8.546 -11.435 1.00 92.19 97 LYS A N 1
ATOM 763 C CA . LYS A 1 97 ? 3.757 -9.646 -11.547 1.00 92.19 97 LYS A CA 1
ATOM 764 C C . LYS A 1 97 ? 2.320 -9.156 -11.766 1.00 92.19 97 LYS A C 1
ATOM 766 O O . LYS A 1 97 ? 1.550 -9.852 -12.409 1.00 92.19 97 LYS A O 1
ATOM 771 N N . LEU A 1 98 ? 1.971 -7.982 -11.235 1.00 92.19 98 LEU A N 1
ATOM 772 C CA . LEU A 1 98 ? 0.620 -7.421 -11.323 1.00 92.19 98 LEU A CA 1
ATOM 773 C C . LEU A 1 98 ? 0.361 -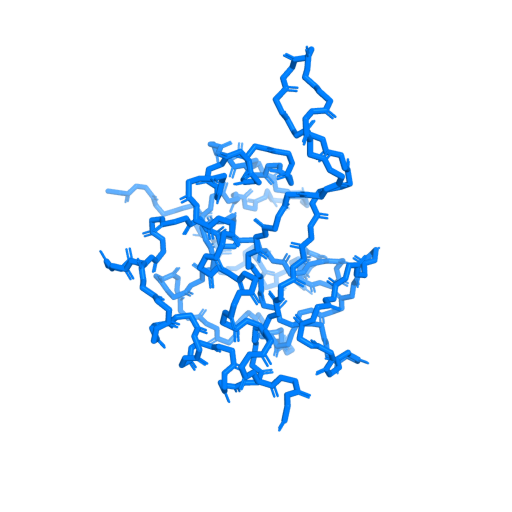6.746 -12.674 1.00 92.19 98 LEU A C 1
ATOM 775 O O . LEU A 1 98 ? 1.191 -5.954 -13.167 1.00 92.19 98 LEU A O 1
ATOM 779 N N . GLU A 1 99 ? -0.840 -6.958 -13.215 1.00 90.38 99 GLU A N 1
ATOM 780 C CA . GLU A 1 99 ? -1.328 -6.182 -14.349 1.00 90.38 99 GLU A CA 1
ATOM 781 C C . GLU A 1 99 ? -1.605 -4.735 -13.944 1.00 90.38 99 GLU A C 1
ATOM 783 O O . GLU A 1 99 ? -1.765 -4.402 -12.771 1.00 90.38 99 GLU A O 1
ATOM 788 N N . TYR A 1 100 ? -1.631 -3.827 -14.926 1.00 89.00 100 TYR A N 1
ATOM 789 C CA . TYR A 1 100 ? -1.672 -2.386 -14.648 1.00 89.00 100 TYR A CA 1
ATOM 790 C C . TYR A 1 100 ? -2.801 -1.987 -13.689 1.00 89.00 100 TYR A C 1
ATOM 792 O O . TYR A 1 100 ? -2.562 -1.187 -12.793 1.00 89.00 100 TYR A O 1
ATOM 800 N N . ASN A 1 101 ? -4.000 -2.554 -13.848 1.00 90.75 101 ASN A N 1
ATOM 801 C CA . ASN A 1 101 ? -5.162 -2.183 -13.040 1.00 90.75 101 ASN A CA 1
ATOM 802 C C . ASN A 1 101 ? -5.121 -2.733 -11.607 1.00 90.75 101 ASN A C 1
ATOM 804 O O . ASN A 1 101 ? -5.776 -2.152 -10.748 1.00 90.75 101 ASN A O 1
ATOM 808 N N . GLU A 1 102 ? -4.349 -3.790 -11.356 1.00 93.50 102 GLU A N 1
ATOM 809 C CA . GLU A 1 102 ? -4.188 -4.430 -10.041 1.00 93.50 102 GLU A CA 1
ATOM 810 C C . GLU A 1 102 ? -3.063 -3.790 -9.222 1.00 93.50 102 GLU A C 1
ATOM 812 O O . GLU A 1 102 ? -2.950 -3.989 -8.013 1.00 93.50 102 GLU A O 1
ATOM 817 N N . ARG A 1 103 ? -2.193 -3.022 -9.885 1.00 94.00 103 ARG A N 1
ATOM 818 C CA . ARG A 1 103 ? -1.088 -2.337 -9.222 1.00 94.00 103 ARG A CA 1
ATOM 819 C C . ARG A 1 103 ? -1.607 -1.292 -8.237 1.00 94.00 103 ARG A C 1
ATOM 821 O O . ARG A 1 103 ? -2.581 -0.601 -8.551 1.00 94.00 103 ARG A O 1
ATOM 828 N N . PRO A 1 104 ? -0.884 -1.078 -7.121 1.00 95.81 104 PRO A N 1
ATOM 829 C CA . PRO A 1 104 ? -1.185 0.010 -6.208 1.00 95.81 104 PRO A CA 1
ATOM 830 C C . PRO A 1 104 ? -1.312 1.352 -6.920 1.00 95.81 104 PRO A C 1
ATOM 832 O O . PRO A 1 104 ? -0.571 1.619 -7.873 1.00 95.81 104 PRO A O 1
ATOM 835 N N . TYR A 1 105 ? -2.208 2.214 -6.438 1.00 95.69 105 TYR A N 1
ATOM 836 C CA . TYR A 1 105 ? -2.438 3.546 -6.993 1.00 95.69 105 TYR A CA 1
ATOM 837 C C . TYR A 1 105 ? -1.134 4.281 -7.313 1.00 95.69 105 TYR A C 1
ATOM 839 O O . TYR A 1 105 ? -0.944 4.726 -8.442 1.00 95.69 105 TYR A O 1
ATOM 847 N N . GLN A 1 106 ? -0.192 4.342 -6.366 1.00 94.38 106 GLN A N 1
ATOM 848 C CA . GLN A 1 106 ? 1.079 5.035 -6.579 1.00 94.38 106 GLN A CA 1
ATOM 849 C C . GLN A 1 106 ? 1.849 4.489 -7.795 1.00 94.38 106 GLN A C 1
ATOM 851 O O . GLN A 1 106 ? 2.407 5.264 -8.567 1.00 94.38 106 GLN A O 1
ATOM 856 N N . CYS A 1 107 ? 1.847 3.169 -8.008 1.00 93.19 107 CYS A N 1
ATOM 857 C CA . CYS A 1 107 ? 2.500 2.533 -9.154 1.00 93.19 107 CYS A CA 1
ATOM 858 C C . CYS A 1 107 ? 1.819 2.868 -10.487 1.00 93.19 107 CYS A C 1
ATOM 860 O O . CYS A 1 107 ? 2.479 2.870 -11.524 1.00 93.19 107 CYS A O 1
ATOM 862 N N . ARG A 1 108 ? 0.505 3.125 -10.476 1.00 92.88 108 ARG A N 1
ATOM 863 C CA . ARG A 1 108 ? -0.268 3.520 -11.668 1.00 92.88 108 ARG A CA 1
ATOM 864 C C . ARG A 1 108 ? -0.069 4.987 -12.040 1.00 92.88 108 ARG A C 1
ATOM 866 O O . ARG A 1 108 ? -0.344 5.362 -13.178 1.00 92.88 108 ARG A O 1
ATOM 873 N N . MET A 1 109 ? 0.435 5.767 -11.089 1.00 93.06 109 MET A N 1
ATOM 874 C CA . MET A 1 109 ? 0.588 7.215 -11.133 1.00 93.06 109 MET A CA 1
ATOM 875 C C . MET A 1 109 ? 2.034 7.684 -11.345 1.00 93.06 109 MET A C 1
ATOM 877 O O . MET A 1 109 ? 2.328 8.868 -11.199 1.00 93.06 109 MET A O 1
ATOM 881 N N . ILE A 1 110 ? 2.951 6.777 -11.679 1.00 90.94 110 ILE A N 1
ATOM 882 C CA . ILE A 1 110 ? 4.332 7.120 -12.023 1.00 90.94 110 ILE A CA 1
ATOM 883 C C . ILE A 1 110 ? 4.618 6.780 -13.484 1.00 90.94 110 ILE A C 1
ATOM 885 O O . ILE A 1 110 ? 4.384 5.661 -13.934 1.00 90.94 110 ILE A O 1
ATOM 889 N N . GLU A 1 111 ? 5.144 7.755 -14.216 1.00 91.25 111 GLU A N 1
ATOM 890 C CA . GLU A 1 111 ? 5.496 7.633 -15.627 1.00 91.25 111 GLU A CA 1
ATOM 891 C C . GLU A 1 111 ? 7.013 7.465 -15.782 1.00 91.25 111 GLU A C 1
ATOM 893 O O . GLU A 1 111 ? 7.767 8.350 -15.368 1.00 91.25 111 GLU A O 1
ATOM 898 N N . PRO A 1 112 ? 7.512 6.357 -16.356 1.00 89.69 112 PRO A N 1
ATOM 899 C CA . PRO A 1 112 ? 8.947 6.155 -16.524 1.00 89.69 112 PRO A CA 1
ATOM 900 C C . PRO A 1 112 ? 9.528 7.094 -17.593 1.00 89.69 112 PRO A C 1
ATOM 902 O O . PRO A 1 112 ? 8.975 7.236 -18.682 1.00 89.69 112 PRO A O 1
ATOM 905 N N . LYS A 1 113 ? 10.702 7.678 -17.326 1.00 89.88 113 LYS A N 1
ATOM 906 C CA . LYS A 1 113 ? 11.428 8.518 -18.295 1.00 89.88 113 LYS A CA 1
ATOM 907 C C . LYS A 1 113 ? 12.412 7.695 -19.130 1.00 89.88 113 LYS A C 1
ATOM 909 O O . LYS A 1 113 ? 12.998 6.726 -18.647 1.00 89.88 113 LYS A O 1
ATOM 914 N N . ARG A 1 114 ? 12.681 8.137 -20.367 1.00 84.56 114 ARG A N 1
ATOM 915 C CA . ARG A 1 114 ? 13.676 7.508 -21.266 1.00 84.56 114 ARG A CA 1
ATOM 916 C C . ARG A 1 114 ? 15.088 7.451 -20.667 1.00 84.56 114 ARG A C 1
ATOM 918 O O . ARG A 1 114 ? 15.776 6.451 -20.854 1.00 84.56 114 ARG A O 1
ATOM 925 N N . ASN A 1 115 ? 15.475 8.483 -19.916 1.00 83.19 115 ASN A N 1
ATOM 926 C CA . ASN A 1 115 ? 16.813 8.631 -19.329 1.00 83.19 115 ASN A CA 1
ATOM 927 C C . ASN A 1 115 ? 16.876 8.188 -17.853 1.00 83.19 115 ASN A C 1
ATOM 929 O O . ASN A 1 115 ? 17.790 8.572 -17.133 1.00 83.19 115 ASN A O 1
ATOM 933 N N . GLY A 1 116 ? 15.906 7.387 -17.396 1.00 79.50 116 GLY A N 1
ATOM 934 C CA . GLY A 1 116 ? 15.830 6.909 -16.015 1.00 79.50 116 GLY A CA 1
ATOM 935 C C . GLY A 1 116 ? 15.011 7.808 -15.082 1.00 79.50 116 GLY A C 1
ATOM 936 O O . GLY A 1 116 ? 14.742 8.976 -15.364 1.00 79.50 116 GLY A O 1
ATOM 937 N N . GLY A 1 117 ? 14.576 7.226 -13.962 1.00 85.12 117 GLY A N 1
ATOM 938 C CA . GLY A 1 117 ? 13.631 7.852 -13.033 1.00 85.12 117 GLY A CA 1
ATOM 939 C C . GLY A 1 117 ? 12.178 7.820 -13.524 1.00 85.12 117 GLY A C 1
ATOM 940 O O . GLY A 1 117 ? 11.869 7.283 -14.591 1.00 85.12 117 GLY A O 1
ATOM 941 N N . CYS A 1 118 ? 11.276 8.382 -12.717 1.00 89.25 118 CYS A N 1
ATOM 942 C CA . CYS A 1 118 ? 9.852 8.494 -13.036 1.00 89.25 118 CYS A CA 1
ATOM 943 C C . CYS A 1 118 ? 9.329 9.911 -12.761 1.00 89.25 118 CYS A C 1
ATOM 945 O O . CYS A 1 118 ? 9.827 10.597 -11.869 1.00 89.25 118 CYS A O 1
ATOM 947 N N . ILE A 1 119 ? 8.320 10.340 -13.516 1.00 90.69 119 ILE A N 1
ATOM 948 C CA . ILE A 1 119 ? 7.494 11.513 -13.214 1.00 90.69 119 ILE A CA 1
ATOM 949 C C . ILE A 1 119 ? 6.332 11.039 -12.361 1.00 90.69 119 ILE A C 1
ATOM 951 O O . ILE A 1 119 ? 5.671 10.059 -12.690 1.00 90.69 119 ILE A O 1
ATOM 955 N N . ALA A 1 120 ? 6.101 11.724 -11.254 1.00 89.88 120 ALA A N 1
ATOM 956 C CA . ALA A 1 120 ? 4.954 11.470 -10.414 1.00 89.88 120 ALA A CA 1
ATOM 957 C C . ALA A 1 120 ? 3.756 12.305 -10.858 1.00 89.88 120 ALA A C 1
ATOM 959 O O . ALA A 1 120 ? 3.844 13.528 -10.932 1.00 89.88 120 ALA A O 1
ATOM 960 N N . HIS A 1 121 ? 2.625 11.641 -11.039 1.00 87.81 121 HIS A N 1
ATOM 961 C CA . HIS A 1 121 ? 1.336 12.250 -11.319 1.00 87.81 121 HIS A CA 1
ATOM 962 C C . HIS A 1 121 ? 0.436 12.079 -10.082 1.00 87.81 121 HIS A C 1
ATOM 964 O O . HIS A 1 121 ? 0.370 11.017 -9.479 1.00 87.81 121 HIS A O 1
ATOM 970 N N . GLY A 1 122 ? -0.255 13.118 -9.616 1.00 84.19 122 GLY A N 1
ATOM 971 C CA . GLY A 1 122 ? -1.173 12.997 -8.468 1.00 84.19 122 GLY A CA 1
ATOM 972 C C . GLY A 1 122 ? -0.528 12.674 -7.098 1.00 84.19 122 GLY A C 1
ATOM 973 O O . GLY A 1 122 ? 0.514 13.214 -6.720 1.00 84.19 122 GLY A O 1
ATOM 974 N N . LEU A 1 123 ? -1.218 11.870 -6.274 1.00 82.00 123 LEU A N 1
ATOM 975 C CA . LEU A 1 123 ? -0.859 11.606 -4.870 1.00 82.00 123 LEU A CA 1
ATOM 976 C C . LEU A 1 123 ? 0.127 10.436 -4.741 1.00 82.00 123 LEU A C 1
ATOM 978 O O . LEU A 1 123 ? -0.293 9.298 -4.567 1.00 82.00 123 LEU A O 1
ATOM 982 N N . VAL A 1 124 ? 1.430 10.716 -4.797 1.00 85.12 124 VAL A N 1
ATOM 983 C CA . VAL A 1 124 ? 2.461 9.660 -4.717 1.00 85.12 124 VAL A CA 1
ATOM 984 C C . VAL A 1 124 ? 3.333 9.684 -3.462 1.00 85.12 124 VAL A C 1
ATOM 986 O O . VAL A 1 124 ? 4.180 8.812 -3.308 1.00 85.12 124 VAL A O 1
ATOM 989 N N . SER A 1 125 ? 3.210 10.686 -2.589 1.00 92.56 125 SER A N 1
ATOM 990 C CA . SER A 1 125 ? 4.045 10.751 -1.382 1.00 92.56 125 SER A CA 1
ATOM 991 C C . SER A 1 125 ? 3.381 10.045 -0.204 1.00 92.56 125 SER A C 1
ATOM 993 O O . SER A 1 125 ? 2.155 10.093 -0.071 1.00 92.56 125 SER A O 1
ATOM 995 N N . LYS A 1 126 ? 4.200 9.455 0.681 1.00 93.31 126 LYS A N 1
ATOM 996 C CA . LYS A 1 126 ? 3.757 8.737 1.890 1.00 93.31 126 LYS A CA 1
ATOM 997 C C . LYS A 1 126 ? 2.769 9.573 2.699 1.00 93.31 126 LYS A C 1
ATOM 999 O O . LYS A 1 126 ? 1.617 9.192 2.841 1.00 93.31 126 LYS A O 1
ATOM 1004 N N . ARG A 1 127 ? 3.155 10.806 3.045 1.00 95.44 127 ARG A N 1
ATOM 1005 C CA . ARG A 1 127 ? 2.286 11.782 3.723 1.00 95.44 127 ARG A CA 1
ATOM 1006 C C . ARG A 1 127 ? 0.928 11.975 3.033 1.00 95.44 127 ARG A C 1
ATOM 1008 O O . ARG A 1 127 ? -0.105 11.939 3.692 1.00 95.44 127 ARG A O 1
ATOM 1015 N N . LYS A 1 128 ? 0.910 12.199 1.711 1.00 95.31 128 LYS A N 1
ATOM 1016 C CA . LYS A 1 128 ? -0.333 12.470 0.966 1.00 95.31 128 LYS A CA 1
ATOM 1017 C C . LYS A 1 128 ? -1.256 11.252 0.923 1.00 95.31 128 LYS A C 1
ATOM 1019 O O . LYS A 1 128 ? -2.467 11.434 1.005 1.00 95.31 128 LYS A O 1
ATOM 1024 N N . ILE A 1 129 ? -0.706 10.045 0.794 1.00 96.31 129 ILE A N 1
ATOM 1025 C CA . ILE A 1 129 ? -1.493 8.807 0.818 1.00 96.31 129 ILE A CA 1
ATOM 1026 C C . ILE A 1 129 ? -1.996 8.506 2.233 1.00 96.31 129 ILE A C 1
ATOM 1028 O O . ILE A 1 129 ? -3.184 8.228 2.380 1.00 96.31 129 ILE A O 1
ATOM 1032 N N . SER A 1 130 ? -1.169 8.659 3.271 1.00 97.00 130 SER A N 1
ATOM 1033 C CA . SER A 1 130 ? -1.592 8.467 4.667 1.00 97.00 130 SER A CA 1
ATOM 1034 C C . SER A 1 130 ? -2.769 9.370 5.043 1.00 97.00 130 SER A C 1
ATOM 1036 O O . SER A 1 130 ? -3.714 8.902 5.667 1.00 97.00 130 SER A O 1
ATOM 1038 N N . ILE A 1 131 ? -2.794 10.629 4.574 1.00 97.81 131 ILE A N 1
ATOM 1039 C CA . ILE A 1 131 ? -3.948 11.533 4.768 1.00 97.81 131 ILE A CA 1
ATOM 1040 C C . ILE A 1 131 ? -5.249 10.920 4.229 1.00 97.81 131 ILE A C 1
ATOM 1042 O O . ILE A 1 131 ? -6.311 11.099 4.818 1.00 97.81 131 ILE A O 1
ATOM 1046 N N . LYS A 1 132 ? -5.193 10.207 3.099 1.00 98.19 132 LYS A N 1
ATOM 1047 C CA . LYS A 1 132 ? -6.385 9.611 2.478 1.00 98.19 132 LYS A CA 1
ATOM 1048 C C . LYS A 1 132 ? -6.903 8.400 3.245 1.00 98.19 132 LYS A C 1
ATOM 1050 O O . LYS A 1 132 ? -8.092 8.115 3.154 1.00 98.19 132 LYS A O 1
ATOM 1055 N N . TRP A 1 133 ? -6.049 7.745 4.023 1.00 98.31 133 TRP A N 1
ATOM 1056 C CA . TRP A 1 133 ? -6.411 6.617 4.876 1.00 98.31 133 TRP A CA 1
ATOM 1057 C C . TRP A 1 133 ? -6.892 7.016 6.278 1.00 98.31 133 TRP A C 1
ATOM 1059 O O . TRP A 1 133 ? -7.373 6.152 7.010 1.00 98.31 133 TRP A O 1
ATOM 1069 N N . LEU A 1 134 ? -6.823 8.298 6.659 1.00 98.25 134 LEU A N 1
ATOM 1070 C CA . LEU A 1 134 ? -7.254 8.766 7.987 1.00 98.25 134 LEU A CA 1
ATOM 1071 C C . LEU A 1 134 ? -8.695 8.377 8.377 1.00 98.25 134 LEU A C 1
ATOM 1073 O O . LEU A 1 134 ? -8.896 8.022 9.533 1.00 98.25 134 LEU A O 1
ATOM 1077 N N . PRO A 1 135 ? -9.695 8.359 7.471 1.00 98.25 135 PRO A N 1
ATOM 1078 C CA . PRO A 1 135 ? -11.046 7.920 7.836 1.00 98.25 135 PRO A CA 1
ATOM 1079 C C . PRO A 1 135 ? -11.159 6.433 8.213 1.00 98.25 135 PRO A C 1
ATOM 1081 O O . PRO A 1 135 ? -12.186 6.020 8.736 1.00 98.25 135 PRO A O 1
ATOM 1084 N N . TYR A 1 136 ? -10.130 5.623 7.937 1.00 98.38 136 TYR A N 1
ATOM 1085 C CA . TYR A 1 136 ? -10.173 4.160 8.041 1.00 98.38 136 TYR A CA 1
ATOM 1086 C C . TYR A 1 136 ? -9.141 3.594 9.029 1.00 98.38 136 TYR A C 1
ATOM 1088 O O . TYR A 1 136 ? -8.836 2.405 8.975 1.00 98.38 136 TYR A O 1
ATOM 1096 N N . GLN A 1 137 ? -8.575 4.424 9.914 1.00 98.12 137 GLN A N 1
ATOM 1097 C CA . GLN A 1 137 ? -7.501 4.001 10.828 1.00 98.12 137 GLN A CA 1
ATOM 1098 C C . GLN A 1 137 ? -7.922 2.843 11.736 1.00 98.12 137 GLN A C 1
ATOM 1100 O O . GLN A 1 137 ? -7.193 1.861 11.842 1.00 98.12 137 GLN A O 1
ATOM 1105 N N . ASP A 1 138 ? -9.115 2.932 12.327 1.00 98.06 138 ASP A N 1
ATOM 1106 C CA . ASP A 1 138 ? -9.663 1.880 13.188 1.00 98.06 138 ASP A CA 1
ATOM 1107 C C . ASP A 1 138 ? -9.871 0.564 12.419 1.00 98.06 138 ASP A C 1
ATOM 1109 O O . ASP A 1 138 ? -9.497 -0.503 12.899 1.00 98.06 138 ASP A O 1
ATOM 1113 N N . ILE A 1 139 ? -10.369 0.649 11.179 1.00 98.44 139 ILE A N 1
ATOM 1114 C CA . ILE A 1 139 ? -10.570 -0.513 10.302 1.00 98.44 139 ILE A CA 1
ATOM 1115 C C . ILE A 1 139 ? -9.235 -1.192 9.984 1.00 98.44 139 ILE A C 1
ATOM 1117 O O . ILE A 1 139 ? -9.123 -2.406 10.144 1.00 98.44 139 ILE A O 1
ATOM 1121 N N . ILE A 1 140 ? -8.220 -0.428 9.558 1.00 98.31 140 ILE A N 1
ATOM 1122 C CA . ILE A 1 140 ? -6.896 -0.974 9.222 1.00 98.31 140 ILE A CA 1
ATOM 1123 C C . ILE A 1 140 ? -6.264 -1.624 10.451 1.00 98.31 140 ILE A C 1
ATOM 1125 O O . ILE A 1 140 ? -5.777 -2.751 10.368 1.00 98.31 140 ILE A O 1
ATOM 1129 N N . TYR A 1 141 ? -6.283 -0.925 11.587 1.00 97.88 141 TYR A N 1
ATOM 1130 C CA . TYR A 1 141 ? -5.667 -1.409 12.813 1.00 97.88 141 TYR A CA 1
ATOM 1131 C C . TYR A 1 141 ? -6.324 -2.708 13.289 1.00 97.88 141 TYR A C 1
ATOM 1133 O O . TYR A 1 141 ? -5.633 -3.709 13.485 1.00 97.88 141 TYR A O 1
ATOM 1141 N N . LYS A 1 142 ? -7.659 -2.731 13.396 1.00 98.25 142 LYS A N 1
ATOM 1142 C CA . LYS A 1 142 ? -8.408 -3.930 13.795 1.00 98.25 142 LYS A CA 1
ATOM 1143 C C . LYS A 1 142 ? -8.193 -5.085 12.823 1.00 98.25 142 LYS A C 1
ATOM 1145 O O . LYS A 1 142 ? -7.990 -6.206 13.275 1.00 98.25 142 LYS A O 1
ATOM 1150 N N . ALA A 1 143 ? -8.185 -4.825 11.514 1.00 98.25 143 ALA A N 1
ATOM 1151 C CA . ALA A 1 143 ? -7.912 -5.854 10.514 1.00 98.25 143 ALA A CA 1
ATOM 1152 C C . ALA A 1 143 ? -6.507 -6.447 10.676 1.00 98.25 143 ALA A C 1
ATOM 1154 O O . ALA A 1 143 ? -6.358 -7.665 10.648 1.00 98.25 143 ALA A O 1
ATOM 1155 N N . GLY A 1 144 ? -5.492 -5.610 10.916 1.00 97.44 144 GLY A N 1
ATOM 1156 C CA . GLY A 1 144 ? -4.134 -6.073 11.195 1.00 97.44 144 GLY A CA 1
ATOM 1157 C C . GLY A 1 144 ? -4.060 -6.959 12.439 1.00 97.44 144 GLY A C 1
ATOM 1158 O O . GLY A 1 144 ? -3.528 -8.066 12.379 1.00 97.44 144 GLY A O 1
ATOM 1159 N N . LYS A 1 145 ? -4.669 -6.521 13.550 1.00 97.69 145 LYS A N 1
ATOM 1160 C CA . LYS A 1 145 ? -4.710 -7.299 14.799 1.00 97.69 145 LYS A CA 1
ATOM 1161 C C . LYS A 1 145 ? -5.448 -8.633 14.656 1.00 97.69 145 LYS A C 1
ATOM 1163 O O . LYS A 1 145 ? -5.078 -9.581 15.334 1.00 97.69 145 LYS A O 1
ATOM 1168 N N . SER A 1 146 ? -6.442 -8.732 13.770 1.00 96.44 146 SER A N 1
ATOM 1169 C CA . SER A 1 146 ? -7.152 -9.990 13.488 1.00 96.44 146 SER A CA 1
ATOM 1170 C C . SER A 1 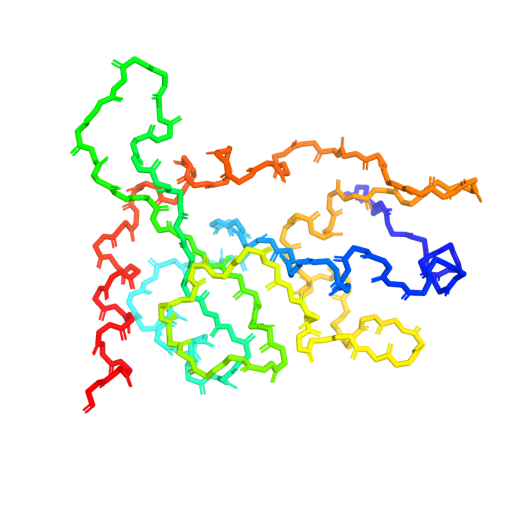146 ? -6.304 -11.044 12.764 1.00 96.44 146 SER A C 1
ATOM 1172 O O . SER A 1 146 ? -6.725 -12.195 12.705 1.00 96.44 146 SER A O 1
ATOM 1174 N N . ILE A 1 147 ? -5.159 -10.668 12.181 1.00 92.12 147 ILE A N 1
ATOM 1175 C CA . ILE A 1 147 ? -4.247 -11.594 11.486 1.00 92.12 147 ILE A CA 1
ATOM 1176 C C . ILE A 1 147 ? -3.029 -11.957 12.341 1.00 92.12 147 ILE A C 1
ATOM 1178 O O . ILE A 1 147 ? -2.474 -13.032 12.163 1.00 92.12 147 ILE A O 1
ATOM 1182 N N . GLU A 1 148 ? -2.599 -11.068 13.240 1.00 83.25 148 GLU A N 1
ATOM 1183 C CA . GLU A 1 148 ? -1.464 -11.326 14.144 1.00 83.25 148 GLU A CA 1
ATOM 1184 C C . GLU A 1 148 ? -1.792 -12.244 15.334 1.00 83.25 148 GLU A C 1
ATOM 1186 O O . GLU A 1 148 ? -0.871 -12.619 16.059 1.00 83.25 148 GLU A O 1
ATOM 1191 N N . GLY A 1 149 ? -3.079 -12.524 15.577 1.00 55.66 149 GLY A N 1
ATOM 1192 C CA . GLY A 1 149 ? -3.545 -13.464 16.608 1.00 55.66 149 GLY A CA 1
ATOM 1193 C C . GLY A 1 149 ? -3.560 -14.916 16.144 1.00 55.66 149 GLY A C 1
ATOM 1194 O O . GLY A 1 149 ? -4.391 -15.660 16.706 1.00 55.66 149 GLY A O 1
#

InterPro domains:
  IPR005358 Putative zinc- or iron-chelating domain containing protein [PF03692] (10-111)

Foldseek 3Di:
DDFLDDLVLQQVLQPPVLAWAFFFAAPVLDPDQALVVLLVVVVVLFKAKEWDQAQLDPPDGPDRTQITMGTDAPPDSARYDNDNTHHHPQRDRRGGVDDLSNGHPLVRQWHADPVGDTDGHPQGDRSSRSVRCVVCRVSNVVSSVVVVD

Secondary structure (DSSP, 8-state):
------HHHHHHHTTHHHHH-PPPPPGGG-SS--HHHHHHHHHTSSEEEEEEES--STT--S-SEEEEEEEPBTT---SB---S---BTTEETTEESS-TTTS-HHHHTEEEPTTSSEEE-SS-SHHHHHHHHGGGHHHHHHHHHHHH-

Sequence (149 aa):
MEKYINKALCKKCGGNCCKGMPGMLHPRDFKNITHENIVELLKTGNYAIDWYGGDPRKGKDELGQAYYLRPRTENNKDIFDPSWGGVCIFLLKNGCKLEYNERPYQCRMIEPKRNGGCIAHGLVSKRKISIKWLPYQDIIYKAGKSIEG

Organism: NCBI:txid412755

Radius of gyration: 15.26 Å; chains: 1; bounding box: 32×35×40 Å

pLDDT: mean 92.37, std 7.54, range [49.16, 98.44]